Protein AF-A0A512MHJ6-F1 (afdb_monomer_lite)

Foldseek 3Di:
DDPVVLVVVVVVLVCQQPPDLADKDKDADPVDRLFIWIDHHQKIKTRAQAQDDPVVVCVVLVQPCPFWDWDDDDGRGMTMIGGNDPPSVSVSSVSVD

Organism: NCBI:txid748831

Radius of gyration: 12.64 Å; chains: 1; bounding box: 30×32×30 Å

Sequence (97 aa):
MNADQLAEIRPVLREVIEGAPDTCATLEADDDPQKWLQVVDQTVNAAYPHSDNPEERLGRLGLPLLSTKLVSWEACKFATFDFAEFEVKAIADWIDA

pLDDT: mean 72.94, std 13.65, range [39.09, 94.69]

Structure (mmCIF, N/CA/C/O backbone):
data_AF-A0A512MHJ6-F1
#
_entry.id   AF-A0A512MHJ6-F1
#
loop_
_atom_site.group_PDB
_atom_site.id
_atom_site.type_symbol
_atom_site.label_atom_id
_atom_site.label_alt_id
_atom_site.label_comp_id
_atom_site.label_asym_id
_atom_site.label_entity_id
_atom_site.label_seq_id
_atom_site.pdbx_PDB_ins_code
_atom_site.Cartn_x
_atom_site.Cartn_y
_atom_site.Cartn_z
_atom_site.occupancy
_atom_site.B_iso_or_equiv
_atom_site.auth_seq_id
_atom_site.auth_comp_id
_atom_site.auth_asym_id
_atom_site.auth_atom_id
_atom_site.pdbx_PDB_model_num
ATOM 1 N N . MET A 1 1 ? -2.880 -6.533 -12.978 1.00 48.94 1 MET A N 1
ATOM 2 C CA . MET A 1 1 ? -3.698 -7.416 -12.116 1.00 48.94 1 MET A CA 1
ATOM 3 C C . MET A 1 1 ? -4.991 -7.717 -12.876 1.00 48.94 1 MET A C 1
ATOM 5 O O . MET A 1 1 ? -5.333 -6.943 -13.759 1.00 48.94 1 MET A O 1
ATOM 9 N N . ASN A 1 2 ? -5.695 -8.831 -12.649 1.00 39.09 2 ASN A N 1
ATOM 10 C CA . ASN A 1 2 ? -7.008 -9.004 -13.300 1.00 39.09 2 ASN A CA 1
ATOM 11 C C . ASN A 1 2 ? -8.083 -8.253 -12.503 1.00 39.09 2 ASN A C 1
ATOM 13 O O . ASN A 1 2 ? -8.036 -8.227 -11.274 1.00 39.09 2 ASN A O 1
ATOM 17 N N . ALA A 1 3 ? -9.062 -7.675 -13.204 1.00 47.81 3 ALA A N 1
ATOM 18 C CA . ALA A 1 3 ? -10.168 -6.904 -12.624 1.00 47.81 3 ALA A CA 1
ATOM 19 C C . ALA A 1 3 ? -10.951 -7.663 -11.530 1.00 47.81 3 ALA A C 1
ATOM 21 O O . ALA A 1 3 ? -11.535 -7.033 -10.649 1.00 47.81 3 ALA A O 1
ATOM 22 N N . ASP A 1 4 ? -10.918 -8.998 -11.554 1.00 50.66 4 ASP A N 1
ATOM 23 C CA . ASP A 1 4 ? -11.484 -9.866 -10.519 1.00 50.66 4 ASP A CA 1
ATOM 24 C C . ASP A 1 4 ? -10.800 -9.702 -9.152 1.00 50.66 4 ASP A C 1
ATOM 26 O O . ASP A 1 4 ? -11.492 -9.562 -8.149 1.00 50.66 4 ASP A O 1
ATOM 30 N N . GLN A 1 5 ? -9.467 -9.585 -9.088 1.00 50.25 5 GLN A N 1
ATOM 31 C CA . GLN A 1 5 ? -8.769 -9.437 -7.800 1.00 50.25 5 GLN A CA 1
ATOM 32 C C . GLN A 1 5 ? -9.033 -8.070 -7.154 1.00 50.25 5 GLN A C 1
ATOM 34 O O . GLN A 1 5 ? -9.157 -7.959 -5.938 1.00 50.25 5 GLN A O 1
ATOM 39 N N . LEU A 1 6 ? -9.220 -7.023 -7.961 1.00 49.03 6 LEU A N 1
ATOM 40 C CA . LEU A 1 6 ? -9.619 -5.698 -7.472 1.00 49.03 6 LEU A CA 1
ATOM 41 C C . LEU A 1 6 ? -11.037 -5.682 -6.888 1.00 49.03 6 LEU A C 1
ATOM 43 O O . LEU A 1 6 ? -11.324 -4.887 -5.990 1.00 49.03 6 LEU A O 1
ATOM 47 N N . ALA A 1 7 ? -11.938 -6.531 -7.388 1.00 51.00 7 ALA A N 1
ATOM 48 C CA . ALA A 1 7 ? -13.285 -6.659 -6.841 1.00 51.00 7 ALA A CA 1
ATOM 49 C C . ALA A 1 7 ? -13.283 -7.362 -5.472 1.00 51.00 7 ALA A C 1
ATOM 51 O O . ALA A 1 7 ? -14.083 -6.992 -4.611 1.00 51.00 7 ALA A O 1
ATOM 52 N N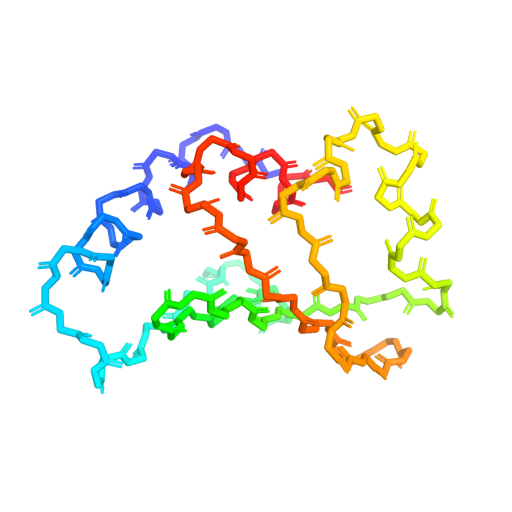 . GLU A 1 8 ? -12.355 -8.298 -5.252 1.00 54.38 8 GLU A N 1
ATOM 53 C CA . GLU A 1 8 ? -12.188 -9.029 -3.986 1.00 54.38 8 GLU A CA 1
ATOM 54 C C . GLU A 1 8 ? -11.511 -8.193 -2.887 1.00 54.38 8 GLU A C 1
ATOM 56 O O . GLU A 1 8 ? -11.832 -8.339 -1.709 1.00 54.38 8 GLU A O 1
ATOM 61 N N . ILE A 1 9 ? -10.645 -7.247 -3.262 1.00 57.31 9 ILE A N 1
ATOM 62 C CA . ILE A 1 9 ? -9.937 -6.362 -2.318 1.00 57.31 9 ILE A CA 1
ATOM 63 C C . ILE A 1 9 ? -10.855 -5.253 -1.755 1.00 57.31 9 ILE A C 1
ATOM 65 O O . ILE A 1 9 ? -10.678 -4.792 -0.627 1.00 57.31 9 ILE A O 1
ATOM 69 N N . ARG A 1 10 ? -11.880 -4.830 -2.509 1.00 61.50 10 ARG A N 1
ATOM 70 C CA . ARG A 1 10 ? -12.826 -3.760 -2.117 1.00 61.50 10 ARG A CA 1
ATOM 71 C C . ARG A 1 10 ? -13.574 -3.985 -0.795 1.00 61.50 10 ARG A C 1
ATOM 73 O O . ARG A 1 10 ? -13.657 -3.022 -0.033 1.00 61.50 10 ARG A O 1
ATOM 80 N N . PRO A 1 11 ? -14.174 -5.158 -0.514 1.00 58.69 11 PRO A N 1
ATOM 81 C CA . PRO A 1 11 ? -14.857 -5.386 0.758 1.00 58.69 11 PRO A CA 1
ATOM 82 C C . PRO A 1 11 ? -13.887 -5.373 1.944 1.00 58.69 11 PRO A C 1
ATOM 84 O O . PRO A 1 11 ? -14.196 -4.735 2.942 1.00 58.69 11 PRO A O 1
ATOM 87 N N . VAL A 1 12 ? -12.693 -5.959 1.800 1.00 61.69 12 VAL A N 1
ATOM 88 C CA . VAL A 1 12 ? -11.665 -5.973 2.858 1.00 61.69 12 VAL A CA 1
ATOM 89 C C . VAL A 1 12 ? -11.168 -4.560 3.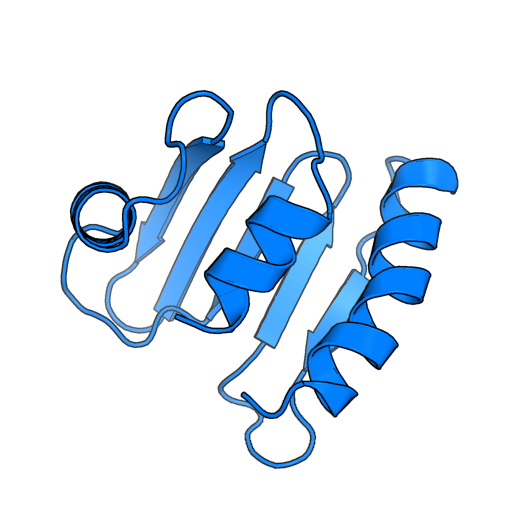161 1.00 61.69 12 VAL A C 1
ATOM 91 O O . VAL A 1 12 ? -11.110 -4.164 4.321 1.00 61.69 12 VAL A O 1
ATOM 94 N N . LEU A 1 13 ? -10.886 -3.763 2.124 1.00 64.12 13 LEU A N 1
ATOM 95 C CA . LEU A 1 13 ? -10.557 -2.344 2.287 1.00 64.12 13 LEU A CA 1
ATOM 96 C C . LEU A 1 13 ? -11.677 -1.601 3.016 1.00 64.12 13 LEU A C 1
ATOM 98 O O . LEU A 1 13 ? -11.412 -0.865 3.957 1.00 64.12 13 LEU A O 1
ATOM 102 N N . ARG A 1 14 ? -12.933 -1.817 2.612 1.00 63.44 14 ARG A N 1
ATOM 103 C CA . ARG A 1 14 ? -14.086 -1.170 3.241 1.00 63.44 14 ARG A CA 1
ATOM 104 C C . ARG A 1 14 ? -14.214 -1.529 4.724 1.00 63.44 14 ARG A C 1
ATOM 106 O O . ARG A 1 14 ? -14.423 -0.629 5.525 1.00 63.44 14 ARG A O 1
ATOM 113 N N . GLU A 1 15 ? -14.053 -2.796 5.100 1.00 60.38 15 GLU A N 1
ATOM 114 C CA . GLU A 1 15 ? -14.135 -3.221 6.505 1.00 60.38 15 GLU A CA 1
ATOM 115 C C . GLU A 1 15 ? -13.006 -2.645 7.369 1.00 60.38 15 GLU A C 1
ATOM 117 O O . GLU A 1 15 ? -13.244 -2.302 8.522 1.00 60.38 15 GLU A O 1
ATOM 122 N N . VAL A 1 16 ? -11.800 -2.476 6.823 1.00 61.12 16 VAL A N 1
ATOM 123 C CA . VAL A 1 16 ? -10.679 -1.839 7.541 1.00 61.12 16 VAL A CA 1
ATOM 124 C C . VAL A 1 16 ? -10.936 -0.349 7.746 1.00 61.12 16 VAL A C 1
ATOM 126 O O . VAL A 1 16 ? -10.691 0.173 8.830 1.00 61.12 16 VAL A O 1
ATOM 129 N N . ILE A 1 17 ? -11.483 0.318 6.726 1.00 61.31 17 ILE A N 1
ATOM 130 C CA . ILE A 1 17 ? -11.792 1.754 6.754 1.00 61.31 17 ILE A CA 1
ATOM 131 C C . ILE A 1 17 ? -12.987 2.052 7.674 1.00 61.31 17 ILE A C 1
ATOM 133 O O . ILE A 1 17 ? -12.989 3.062 8.372 1.00 61.31 17 ILE A O 1
ATOM 137 N N . GLU A 1 18 ? -14.015 1.198 7.681 1.00 61.84 18 GLU A N 1
ATOM 138 C CA . GLU A 1 18 ? -15.243 1.418 8.460 1.00 61.84 18 GLU A CA 1
ATOM 139 C C . GLU A 1 18 ? -15.207 0.779 9.864 1.00 61.84 18 GLU A C 1
ATOM 141 O O . GLU A 1 18 ? -16.009 1.152 10.722 1.00 61.84 18 GLU A O 1
ATOM 146 N N . GLY A 1 19 ? -14.317 -0.191 10.112 1.00 53.50 19 GLY A N 1
ATOM 147 C CA . GLY A 1 19 ? -14.454 -1.141 11.222 1.00 53.50 19 GLY A CA 1
ATOM 148 C C . GLY A 1 19 ? -13.654 -0.851 12.493 1.00 53.50 19 GLY A C 1
ATOM 149 O O . GLY A 1 19 ? -14.191 -1.068 13.579 1.00 53.50 19 GLY A O 1
ATOM 150 N N . ALA A 1 20 ? -12.401 -0.387 12.410 1.00 58.28 20 ALA A N 1
ATOM 151 C CA . ALA A 1 20 ? -11.610 -0.004 13.589 1.00 58.28 20 ALA A CA 1
ATOM 152 C C . ALA A 1 20 ? -10.232 0.573 13.197 1.00 58.28 20 ALA A C 1
ATOM 154 O O . ALA A 1 20 ? -9.478 -0.129 12.520 1.00 58.28 20 ALA A O 1
ATOM 155 N N . PRO A 1 21 ? -9.835 1.758 13.709 1.00 61.72 21 PRO A N 1
ATOM 156 C CA . PRO A 1 21 ? -8.522 2.365 13.438 1.00 61.72 21 PRO A CA 1
ATOM 157 C C . PRO A 1 21 ? -7.333 1.516 13.932 1.00 61.72 21 PRO A C 1
ATOM 159 O O . PRO A 1 21 ? -6.204 1.708 13.494 1.00 61.72 21 PRO A O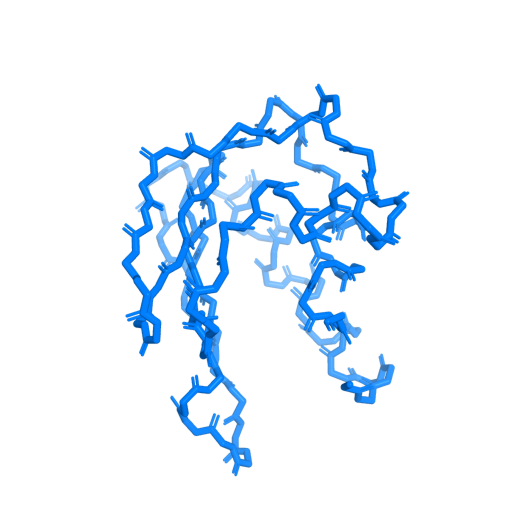 1
ATOM 162 N N . ASP A 1 22 ? -7.579 0.541 14.813 1.00 70.56 22 ASP A N 1
ATOM 163 C CA . ASP A 1 22 ? -6.569 -0.385 15.341 1.00 70.56 22 ASP A CA 1
ATOM 164 C C . ASP A 1 22 ? -6.411 -1.677 14.511 1.00 70.56 22 ASP A C 1
ATOM 166 O O . ASP A 1 22 ? -5.684 -2.591 14.911 1.00 70.56 22 ASP A O 1
ATOM 170 N N . THR A 1 23 ? -7.102 -1.796 13.372 1.00 73.31 23 THR A N 1
ATOM 171 C CA . THR A 1 23 ? -7.049 -3.005 12.536 1.00 73.31 23 THR A CA 1
ATOM 172 C C . THR A 1 23 ? -6.050 -2.845 11.400 1.00 73.31 23 THR A C 1
ATOM 174 O O . THR A 1 23 ? -6.151 -1.932 10.586 1.00 73.31 23 THR A O 1
ATOM 177 N N . CYS A 1 24 ? -5.109 -3.787 11.317 1.00 82.19 24 CYS A N 1
ATOM 178 C CA . CYS A 1 24 ? -4.219 -3.947 10.173 1.00 82.19 24 CYS A CA 1
ATOM 179 C C . CYS A 1 24 ? -4.697 -5.111 9.308 1.00 82.19 24 CYS A C 1
ATOM 181 O O . CYS A 1 24 ? -4.697 -6.256 9.767 1.00 82.19 24 CYS A O 1
ATOM 183 N N . ALA A 1 25 ? -5.071 -4.833 8.059 1.00 82.31 25 ALA A N 1
ATOM 184 C CA . ALA A 1 25 ? -5.296 -5.876 7.066 1.00 82.31 25 ALA A CA 1
ATOM 185 C C . ALA A 1 25 ? -4.080 -6.013 6.166 1.00 82.31 25 ALA A C 1
ATOM 187 O O . ALA A 1 25 ? -3.586 -5.027 5.628 1.00 82.31 25 ALA A O 1
ATOM 188 N N . THR A 1 26 ? -3.632 -7.249 5.974 1.00 84.56 26 THR A N 1
ATOM 189 C CA . THR A 1 26 ? -2.628 -7.602 4.971 1.00 84.56 26 THR A CA 1
ATOM 190 C C . THR A 1 26 ? -3.316 -8.396 3.868 1.00 84.56 26 THR A C 1
ATOM 192 O O . THR A 1 26 ? -4.051 -9.338 4.153 1.00 84.56 26 THR A O 1
ATOM 195 N N . LEU A 1 27 ? -3.109 -7.983 2.624 1.00 81.19 27 LEU A N 1
ATOM 196 C CA . LEU A 1 27 ? -3.576 -8.648 1.420 1.00 81.19 27 LEU A CA 1
ATOM 197 C C . LEU A 1 27 ? -2.354 -9.104 0.633 1.00 81.19 27 LEU A C 1
ATOM 199 O O . LEU A 1 27 ? -1.431 -8.324 0.415 1.00 81.19 27 LEU A O 1
ATOM 203 N N . GLU A 1 28 ? -2.361 -10.354 0.200 1.00 81.50 28 GLU A N 1
ATOM 204 C CA . GLU A 1 28 ? -1.275 -10.978 -0.550 1.00 81.50 28 GLU A CA 1
ATOM 205 C C . GLU A 1 28 ? -1.874 -11.630 -1.794 1.00 81.50 28 GLU A C 1
ATOM 207 O O . GLU A 1 28 ? -2.989 -12.155 -1.750 1.00 81.50 28 GLU A O 1
ATOM 212 N N . ALA A 1 29 ? -1.165 -11.575 -2.920 1.00 76.94 29 ALA A N 1
ATOM 213 C CA . ALA A 1 29 ? -1.592 -12.297 -4.108 1.00 76.94 29 ALA A CA 1
ATOM 214 C C . ALA A 1 29 ? -1.233 -13.785 -3.966 1.00 76.94 29 ALA A C 1
ATOM 216 O O . ALA A 1 29 ? -0.063 -14.124 -3.813 1.00 76.94 29 ALA A O 1
ATOM 217 N N . ASP A 1 30 ? -2.221 -14.675 -4.096 1.00 76.88 30 ASP A N 1
ATOM 218 C CA . ASP A 1 30 ? -2.017 -16.136 -4.033 1.00 76.88 30 ASP A CA 1
ATOM 219 C C . ASP A 1 30 ? -0.963 -16.650 -5.034 1.00 76.88 30 ASP A C 1
ATOM 221 O O . ASP A 1 30 ? -0.221 -17.587 -4.747 1.00 76.88 30 ASP A O 1
ATOM 225 N N . ASP A 1 31 ? -0.884 -16.029 -6.216 1.00 78.44 31 ASP A N 1
ATOM 226 C CA . ASP A 1 31 ? 0.045 -16.419 -7.287 1.00 78.44 31 ASP A CA 1
ATOM 227 C C . ASP A 1 31 ? 1.473 -15.882 -7.067 1.00 78.44 31 ASP A C 1
ATOM 229 O O . ASP A 1 31 ? 2.434 -16.425 -7.612 1.00 78.44 31 ASP A O 1
ATOM 233 N N . ASP A 1 32 ? 1.636 -14.825 -6.262 1.00 74.62 32 ASP A N 1
ATOM 234 C CA . ASP A 1 32 ? 2.927 -14.173 -6.039 1.00 74.62 32 ASP A CA 1
ATOM 235 C C . ASP A 1 32 ? 2.998 -13.512 -4.645 1.00 74.62 32 ASP A C 1
ATOM 237 O O . ASP A 1 32 ? 2.515 -12.391 -4.465 1.00 74.62 32 ASP A O 1
ATOM 241 N N . PRO A 1 33 ? 3.652 -14.151 -3.654 1.00 77.69 33 PRO A N 1
ATOM 242 C CA . PRO A 1 33 ? 3.748 -13.615 -2.295 1.00 77.69 33 PRO A CA 1
ATOM 243 C C . PRO A 1 33 ? 4.668 -12.388 -2.190 1.00 77.69 33 PRO A C 1
ATOM 245 O O . PRO A 1 33 ? 4.750 -11.762 -1.135 1.00 77.69 33 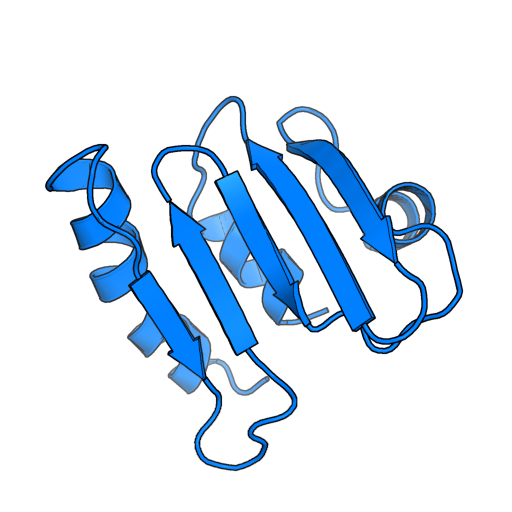PRO A O 1
ATOM 248 N N . GLN A 1 34 ? 5.384 -12.015 -3.258 1.00 79.06 34 GLN A N 1
ATOM 249 C CA . GLN A 1 34 ? 6.103 -10.740 -3.286 1.00 79.06 34 GLN A CA 1
ATOM 250 C C . GLN A 1 34 ? 5.170 -9.569 -3.599 1.00 79.06 34 GLN A C 1
ATOM 252 O O . GLN A 1 34 ? 5.589 -8.424 -3.449 1.00 79.06 34 GLN A O 1
ATOM 257 N N . LYS A 1 35 ? 3.916 -9.827 -3.991 1.00 80.25 35 LYS A N 1
ATOM 258 C CA . LYS A 1 35 ? 2.875 -8.815 -4.171 1.00 80.25 35 LYS A CA 1
ATOM 259 C C . LYS A 1 35 ? 1.963 -8.808 -2.957 1.00 80.25 35 LYS A C 1
ATOM 261 O O . LYS A 1 35 ? 1.074 -9.646 -2.814 1.00 80.25 35 LYS A O 1
ATOM 266 N N . TRP A 1 36 ? 2.184 -7.825 -2.101 1.00 85.88 36 TRP A N 1
ATOM 267 C CA . TRP A 1 36 ? 1.422 -7.648 -0.877 1.00 85.88 36 TRP A CA 1
ATOM 268 C C . TRP A 1 36 ? 1.101 -6.175 -0.631 1.00 85.88 36 TRP A C 1
ATOM 270 O O . TRP A 1 36 ? 1.797 -5.274 -1.106 1.00 85.88 36 TRP A O 1
ATOM 280 N N . LEU A 1 37 ? 0.045 -5.954 0.144 1.00 84.88 37 LEU A N 1
ATOM 281 C CA . LEU A 1 37 ? -0.464 -4.666 0.590 1.00 84.88 37 LEU A CA 1
ATOM 282 C C . LEU A 1 37 ? -0.870 -4.788 2.056 1.00 84.88 37 LEU A C 1
ATOM 284 O O . LEU A 1 37 ? -1.509 -5.755 2.446 1.00 84.88 37 LEU A O 1
ATOM 288 N N . GLN A 1 38 ? -0.556 -3.794 2.864 1.00 87.81 38 GLN A N 1
ATOM 289 C CA . GLN A 1 38 ? -1.008 -3.654 4.235 1.00 87.81 38 GLN A CA 1
ATOM 290 C C . GLN A 1 38 ? -1.724 -2.324 4.381 1.00 87.81 38 GLN A C 1
ATOM 292 O O . GLN A 1 38 ? -1.244 -1.303 3.893 1.00 87.81 38 GLN A O 1
ATOM 297 N N . VAL A 1 39 ? -2.861 -2.337 5.059 1.00 83.00 39 VAL A N 1
ATOM 298 C CA . VAL A 1 39 ? -3.698 -1.159 5.268 1.00 83.00 39 VAL A CA 1
ATOM 299 C C . VAL A 1 39 ? -4.003 -1.044 6.749 1.00 83.00 39 VAL A C 1
ATOM 301 O O . VAL A 1 39 ? -4.475 -2.005 7.360 1.00 83.00 39 VAL A O 1
ATOM 304 N N . VAL A 1 40 ? -3.703 0.124 7.312 1.00 82.12 40 VAL A N 1
ATOM 305 C CA . VAL A 1 40 ? -3.960 0.478 8.710 1.00 82.12 40 VAL A CA 1
ATOM 306 C C . VAL A 1 40 ? -4.473 1.905 8.739 1.00 82.12 40 VAL A C 1
ATOM 308 O O . VAL A 1 40 ? -3.732 2.80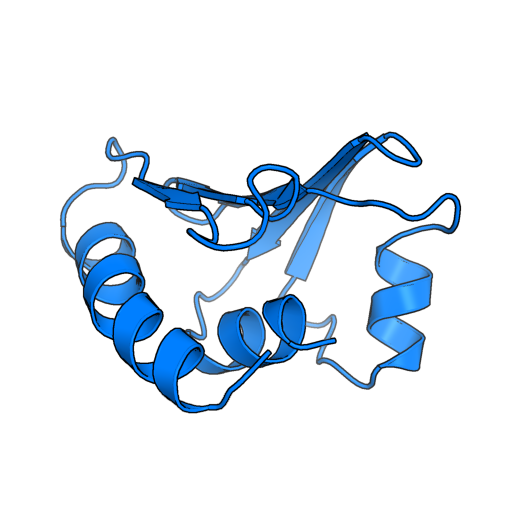9 8.359 1.00 82.12 40 VAL A O 1
ATOM 311 N N . ASP A 1 41 ? -5.705 2.108 9.205 1.00 79.50 41 ASP A N 1
ATOM 312 C CA . ASP A 1 41 ? -6.332 3.433 9.268 1.00 79.50 41 ASP A CA 1
ATOM 313 C C . ASP A 1 41 ? -6.207 4.183 7.922 1.00 79.50 41 ASP A C 1
ATOM 315 O O . ASP A 1 41 ? -6.749 3.722 6.915 1.00 79.50 41 ASP A O 1
ATOM 319 N N . GLN A 1 42 ? -5.456 5.291 7.882 1.00 78.44 42 GLN A N 1
ATOM 320 C CA . GLN A 1 42 ? -5.185 6.079 6.682 1.00 78.44 42 GLN A CA 1
ATOM 321 C C . GLN A 1 42 ? -3.825 5.798 6.015 1.00 78.44 42 GLN A C 1
ATOM 323 O O . GLN A 1 42 ? -3.407 6.509 5.101 1.00 78.44 42 GLN A O 1
ATOM 328 N N . THR A 1 43 ? -3.133 4.735 6.411 1.00 83.00 43 THR A N 1
ATOM 329 C CA . THR A 1 43 ? -1.827 4.365 5.864 1.00 83.00 43 THR A CA 1
ATOM 330 C C . THR A 1 43 ? -1.901 3.069 5.061 1.00 83.00 43 THR A C 1
ATOM 332 O O . THR A 1 43 ? -2.430 2.054 5.513 1.00 83.00 43 THR A O 1
ATOM 335 N N . VAL A 1 44 ? -1.296 3.086 3.875 1.00 85.38 44 VAL A N 1
ATOM 336 C CA . VAL A 1 44 ? -1.074 1.908 3.036 1.00 85.38 44 VAL A CA 1
ATOM 337 C C . VAL A 1 44 ? 0.421 1.660 2.924 1.00 85.38 44 VAL A C 1
ATOM 339 O O . VAL A 1 44 ? 1.174 2.545 2.529 1.00 85.38 44 VAL A O 1
ATOM 342 N N . ASN A 1 45 ? 0.856 0.446 3.228 1.00 89.00 45 ASN A N 1
ATOM 343 C CA . ASN A 1 45 ? 2.206 -0.036 2.978 1.00 89.00 45 ASN A CA 1
ATOM 344 C C . ASN A 1 45 ? 2.140 -1.164 1.954 1.00 89.00 45 ASN A C 1
ATOM 346 O O . ASN A 1 45 ? 1.323 -2.058 2.109 1.00 89.00 45 ASN A O 1
ATOM 350 N N . ALA A 1 46 ? 2.979 -1.173 0.929 1.00 88.56 46 ALA A N 1
ATOM 351 C CA . ALA A 1 46 ? 2.951 -2.254 -0.052 1.00 88.56 46 ALA A CA 1
ATOM 352 C C . ALA A 1 46 ? 4.330 -2.638 -0.545 1.00 88.56 46 ALA A C 1
ATOM 354 O O . ALA A 1 46 ? 5.281 -1.854 -0.460 1.00 88.56 46 ALA A O 1
ATOM 355 N N . ALA A 1 47 ? 4.392 -3.834 -1.123 1.00 88.38 47 ALA A N 1
ATOM 356 C CA . ALA A 1 47 ? 5.539 -4.287 -1.878 1.00 88.38 47 ALA A CA 1
ATOM 357 C C . ALA A 1 47 ? 5.882 -3.278 -2.976 1.00 88.38 47 ALA A C 1
ATOM 359 O O . ALA A 1 47 ? 5.031 -2.893 -3.778 1.00 88.38 47 ALA A O 1
ATOM 360 N N . TYR A 1 48 ? 7.147 -2.875 -3.030 1.00 87.56 48 TYR A N 1
ATOM 361 C CA . TYR A 1 48 ? 7.618 -1.924 -4.028 1.00 87.56 48 TYR A CA 1
ATOM 362 C C . TYR A 1 48 ? 8.841 -2.488 -4.750 1.00 87.56 48 TYR A C 1
ATOM 364 O O . TYR A 1 48 ? 9.971 -2.283 -4.304 1.00 87.56 48 TYR A O 1
ATOM 372 N N . PRO A 1 49 ? 8.655 -3.207 -5.872 1.00 85.25 49 PRO A N 1
ATOM 373 C CA . PRO A 1 49 ? 9.736 -3.905 -6.572 1.00 85.25 49 PRO A CA 1
ATOM 374 C C . PRO A 1 49 ? 10.588 -2.971 -7.449 1.00 85.25 49 PRO A C 1
ATOM 376 O O . PRO A 1 49 ? 11.260 -3.412 -8.381 1.00 85.25 49 PRO A O 1
ATOM 379 N N . HIS A 1 50 ? 10.550 -1.667 -7.184 1.00 85.25 50 HIS A N 1
ATOM 380 C CA . HIS A 1 50 ? 11.140 -0.644 -8.032 1.00 85.25 50 HIS A CA 1
ATOM 381 C C . HIS A 1 50 ? 12.195 0.160 -7.281 1.00 85.25 50 HIS A C 1
ATOM 383 O O . HIS A 1 50 ? 12.142 0.316 -6.061 1.00 85.25 50 HIS A O 1
ATOM 389 N N . SER A 1 51 ? 13.182 0.652 -8.026 1.00 89.62 51 SER A N 1
ATOM 390 C CA . SER A 1 51 ? 14.290 1.441 -7.481 1.00 89.62 51 SER A CA 1
ATOM 391 C C . SER A 1 51 ? 14.065 2.949 -7.576 1.00 89.62 51 SER A C 1
ATOM 393 O O . SER A 1 51 ? 14.764 3.720 -6.925 1.00 89.62 51 SER A O 1
ATOM 395 N N . ASP A 1 52 ? 13.135 3.366 -8.430 1.00 88.06 52 ASP A N 1
ATOM 396 C CA . ASP A 1 52 ? 12.725 4.751 -8.660 1.00 88.06 52 ASP A CA 1
ATOM 397 C C . ASP A 1 52 ? 11.834 5.293 -7.534 1.00 88.06 52 ASP A C 1
ATOM 399 O O . ASP A 1 52 ? 11.188 4.528 -6.822 1.00 88.06 52 ASP A O 1
ATOM 403 N N . ASN A 1 53 ? 11.795 6.619 -7.367 1.00 86.44 53 ASN A N 1
ATOM 404 C CA . ASN A 1 53 ? 10.994 7.255 -6.323 1.00 86.44 53 ASN A CA 1
ATOM 405 C C . ASN A 1 53 ? 9.483 6.998 -6.560 1.00 86.44 53 ASN A C 1
ATOM 407 O O . ASN A 1 53 ? 8.986 7.289 -7.655 1.00 86.44 53 ASN A O 1
ATOM 411 N N . PRO A 1 54 ? 8.740 6.510 -5.548 1.00 85.50 54 PRO A N 1
ATOM 412 C CA . PRO A 1 54 ? 7.317 6.216 -5.681 1.00 85.50 54 PRO A CA 1
ATOM 413 C C . PRO A 1 54 ? 6.440 7.425 -6.052 1.00 85.50 54 PRO A C 1
ATOM 415 O O . PRO A 1 54 ? 5.495 7.263 -6.820 1.00 85.50 54 PRO A O 1
ATOM 418 N N . GLU A 1 55 ? 6.745 8.636 -5.571 1.00 84.12 55 GLU A N 1
ATOM 419 C CA . GLU A 1 55 ? 6.001 9.864 -5.913 1.00 84.12 55 GLU A CA 1
ATOM 420 C C . GLU A 1 55 ? 6.187 10.246 -7.383 1.00 84.12 55 GLU A C 1
ATOM 422 O O . GLU A 1 55 ? 5.228 10.593 -8.076 1.00 84.12 55 GLU A O 1
ATOM 427 N N . GLU A 1 56 ? 7.417 10.139 -7.893 1.00 83.81 56 GLU A N 1
ATOM 428 C CA . GLU A 1 56 ? 7.699 10.400 -9.308 1.00 83.81 56 GLU A CA 1
ATOM 429 C C . GLU A 1 56 ? 6.990 9.386 -10.205 1.00 83.81 56 GLU A C 1
ATOM 431 O O . GLU A 1 56 ? 6.479 9.734 -11.273 1.00 83.81 56 GLU A O 1
ATOM 436 N N . ARG A 1 57 ? 6.943 8.125 -9.770 1.00 80.44 57 ARG A N 1
ATOM 437 C CA . ARG A 1 57 ? 6.255 7.056 -10.485 1.00 80.44 57 ARG A CA 1
ATOM 438 C C . ARG A 1 57 ? 4.740 7.257 -10.485 1.00 80.44 57 ARG A C 1
ATOM 440 O O . ARG A 1 57 ? 4.129 7.178 -11.547 1.00 80.44 57 ARG A O 1
ATOM 447 N N . LEU A 1 58 ? 4.156 7.592 -9.336 1.00 74.56 58 LEU A N 1
ATOM 448 C CA . LEU A 1 58 ? 2.743 7.961 -9.204 1.00 74.56 58 LEU A CA 1
ATOM 449 C C . LEU A 1 58 ? 2.365 9.112 -10.139 1.00 74.56 58 LEU A C 1
ATOM 451 O O . LEU A 1 58 ? 1.375 9.023 -10.866 1.00 74.56 58 LEU A O 1
ATOM 455 N N . GLY A 1 59 ? 3.201 10.154 -10.190 1.00 71.56 59 GLY A N 1
ATOM 456 C CA . GLY A 1 59 ? 3.007 11.280 -11.101 1.00 71.56 59 GLY A CA 1
ATOM 457 C C . GLY A 1 59 ? 3.000 10.875 -12.579 1.00 71.56 59 GLY A C 1
ATOM 458 O O . GLY A 1 59 ? 2.238 11.436 -13.365 1.00 71.56 59 GLY A O 1
ATOM 459 N N . ARG A 1 60 ? 3.794 9.868 -12.974 1.00 74.50 60 ARG A N 1
ATOM 460 C CA . ARG A 1 60 ? 3.808 9.332 -14.353 1.00 74.50 60 ARG A CA 1
ATOM 461 C C . ARG A 1 60 ? 2.571 8.505 -14.689 1.00 74.50 60 ARG A C 1
ATOM 463 O O . ARG A 1 60 ? 2.185 8.461 -15.854 1.00 74.50 60 ARG A O 1
ATOM 470 N N . LEU A 1 61 ? 1.968 7.864 -13.692 1.00 66.69 61 LEU A N 1
ATOM 471 C CA . LEU A 1 61 ? 0.756 7.058 -13.846 1.00 66.69 61 LEU A CA 1
ATOM 472 C C . LEU A 1 61 ? -0.519 7.914 -13.916 1.00 66.69 61 LEU A C 1
ATOM 474 O O . LEU A 1 61 ? -1.593 7.394 -14.201 1.00 66.69 61 LEU A O 1
ATOM 478 N N . GLY A 1 62 ? -0.412 9.230 -13.695 1.00 58.25 62 GLY A N 1
ATOM 479 C CA . GLY A 1 62 ? -1.549 10.151 -13.751 1.00 58.25 62 GLY A CA 1
ATOM 480 C C . GLY A 1 62 ? -2.519 9.992 -12.580 1.00 58.25 62 GLY A C 1
ATOM 481 O O . GLY A 1 62 ? -3.640 10.498 -12.647 1.00 58.25 62 GLY A O 1
ATOM 482 N N . LEU A 1 63 ? -2.101 9.300 -11.516 1.00 61.75 63 LEU A N 1
ATOM 483 C CA . LEU A 1 63 ? -2.895 9.161 -10.305 1.00 61.75 63 LEU A CA 1
ATOM 484 C C . LEU A 1 63 ? -2.869 10.480 -9.521 1.00 61.75 63 LEU A C 1
ATOM 486 O O . LEU A 1 63 ? -1.822 11.131 -9.442 1.00 61.75 63 LEU A O 1
ATOM 490 N N . PRO A 1 64 ? -4.011 10.917 -8.964 1.00 57.44 64 PRO A N 1
ATOM 491 C CA . PRO A 1 64 ? -4.081 12.172 -8.237 1.00 57.44 64 PRO A CA 1
ATOM 492 C C . PRO A 1 64 ? -3.230 12.098 -6.962 1.00 57.44 64 PRO A C 1
ATOM 494 O O . PRO A 1 64 ? -3.662 11.587 -5.936 1.00 57.44 64 PRO A O 1
ATOM 497 N N . LEU A 1 65 ? -2.036 12.699 -7.018 1.00 56.84 65 LEU A N 1
ATOM 498 C CA . LEU A 1 65 ? -1.134 12.918 -5.875 1.00 56.84 65 LEU A CA 1
ATOM 499 C C . LEU A 1 65 ? -1.770 13.762 -4.754 1.00 56.84 65 LEU A C 1
ATOM 501 O O . LEU A 1 65 ? -1.230 13.851 -3.658 1.00 56.84 65 LEU A O 1
ATOM 505 N N . LEU A 1 66 ? -2.897 14.425 -5.034 1.00 53.81 66 LEU A N 1
ATOM 506 C CA . LEU A 1 66 ? -3.527 15.409 -4.151 1.00 53.81 66 LEU A CA 1
ATOM 507 C C . LEU A 1 66 ? -4.006 14.821 -2.820 1.00 53.81 66 LEU A C 1
ATOM 509 O O . LEU A 1 66 ? -4.088 15.560 -1.843 1.00 53.81 66 LEU A O 1
ATOM 513 N N . SER A 1 67 ? -4.269 13.516 -2.776 1.00 66.44 67 SER A N 1
ATOM 514 C CA . SER A 1 67 ? -4.788 12.845 -1.581 1.00 66.44 67 SER A CA 1
ATOM 515 C C . SER A 1 67 ? -3.794 11.861 -0.968 1.00 66.44 67 SER A C 1
ATOM 517 O O . SER A 1 67 ? -4.163 11.169 -0.025 1.00 66.44 67 SER A O 1
ATOM 519 N N . THR A 1 68 ? -2.556 11.780 -1.477 1.00 75.31 68 THR A N 1
ATOM 520 C CA . THR A 1 68 ? -1.569 10.758 -1.088 1.00 75.31 68 THR A CA 1
ATOM 521 C C . THR A 1 68 ? -0.225 11.386 -0.744 1.00 75.31 68 THR A C 1
ATOM 523 O O . THR A 1 68 ? 0.379 12.064 -1.575 1.00 75.31 68 THR A O 1
ATOM 526 N N . LYS A 1 69 ? 0.286 11.124 0.453 1.00 84.81 69 LYS A N 1
ATOM 527 C CA . LYS A 1 69 ? 1.586 11.594 0.927 1.00 84.81 69 LYS A CA 1
ATOM 528 C C . LYS A 1 69 ? 2.514 10.409 1.141 1.00 84.81 69 LYS A C 1
ATOM 530 O O . LYS A 1 69 ? 2.198 9.506 1.908 1.00 84.81 69 LYS A O 1
ATOM 535 N N . LEU A 1 70 ? 3.688 10.424 0.518 1.00 87.94 70 LEU A N 1
ATOM 536 C CA . LEU A 1 70 ? 4.704 9.414 0.794 1.00 87.94 70 LEU A CA 1
ATOM 537 C C . LEU A 1 70 ? 5.259 9.600 2.217 1.00 87.94 70 LEU A C 1
ATOM 539 O O . LEU A 1 70 ? 5.751 10.673 2.572 1.00 87.94 70 LEU A O 1
ATOM 543 N N . VAL A 1 71 ? 5.173 8.553 3.037 1.00 89.69 71 VAL A N 1
ATOM 544 C CA . VAL A 1 71 ? 5.669 8.541 4.425 1.00 89.69 71 VAL A CA 1
ATOM 545 C C . VAL A 1 71 ? 7.080 7.975 4.479 1.00 89.69 71 VAL A C 1
ATOM 547 O O . VAL A 1 71 ? 7.971 8.553 5.100 1.00 89.69 71 VAL A O 1
ATOM 550 N N . SER A 1 72 ? 7.279 6.823 3.842 1.00 92.88 72 SER A N 1
ATOM 551 C CA . SER A 1 72 ? 8.550 6.108 3.826 1.00 92.88 72 SER A CA 1
ATOM 552 C C . SER A 1 72 ? 8.601 5.165 2.634 1.00 92.88 72 SER A C 1
ATOM 554 O O . SER A 1 72 ? 7.568 4.700 2.165 1.00 92.88 72 SER A O 1
ATOM 556 N N . TRP A 1 73 ? 9.795 4.873 2.138 1.00 94.69 73 TRP A N 1
ATOM 557 C CA . TRP A 1 73 ? 9.990 3.830 1.142 1.00 94.69 73 TRP A CA 1
ATOM 558 C C . TRP A 1 73 ? 11.418 3.312 1.177 1.00 94.69 73 TRP A C 1
ATOM 560 O O . TRP A 1 73 ? 12.342 3.990 1.638 1.00 94.69 73 TRP A O 1
ATOM 570 N N . GLU A 1 74 ? 11.593 2.118 0.632 1.00 93.56 74 GLU A N 1
ATOM 571 C CA . GLU A 1 74 ? 12.889 1.530 0.366 1.00 93.56 74 GLU A CA 1
ATOM 572 C C . GLU A 1 74 ? 12.859 0.827 -0.991 1.00 93.56 74 GLU A C 1
ATOM 574 O O . GLU A 1 74 ? 11.990 -0.003 -1.273 1.00 93.56 74 GLU A O 1
ATOM 579 N N . ALA A 1 75 ? 13.831 1.180 -1.833 1.00 91.06 75 ALA A N 1
ATOM 580 C CA . ALA A 1 75 ? 13.986 0.634 -3.172 1.00 91.06 75 ALA A CA 1
ATOM 581 C C . ALA A 1 75 ? 13.972 -0.900 -3.160 1.00 91.06 75 ALA A C 1
ATOM 583 O O . ALA A 1 75 ? 14.690 -1.536 -2.384 1.00 91.06 75 ALA A O 1
ATOM 584 N N . CYS A 1 76 ? 13.176 -1.477 -4.058 1.00 88.56 76 CYS A N 1
ATOM 585 C CA . CYS A 1 76 ? 12.996 -2.919 -4.214 1.00 88.56 76 CYS A CA 1
ATOM 586 C C . CYS A 1 76 ? 12.478 -3.644 -2.955 1.00 88.56 76 CYS A C 1
ATOM 588 O O . CYS A 1 76 ? 12.632 -4.864 -2.868 1.00 88.56 76 CYS A O 1
ATOM 590 N N . LYS A 1 77 ? 11.898 -2.926 -1.978 1.00 90.75 77 LYS A N 1
ATOM 591 C CA . LYS A 1 77 ? 11.294 -3.527 -0.780 1.00 90.75 77 LYS A CA 1
ATOM 592 C C . LYS A 1 77 ? 9.865 -3.058 -0.549 1.00 90.75 77 LYS A C 1
ATOM 594 O O . LYS A 1 77 ? 8.946 -3.860 -0.696 1.00 90.75 77 LYS A O 1
ATOM 599 N N . PHE A 1 78 ? 9.665 -1.793 -0.186 1.00 91.12 78 PHE A N 1
ATOM 600 C CA . PHE A 1 78 ? 8.339 -1.296 0.185 1.00 91.12 78 PHE A CA 1
ATOM 601 C C . PHE A 1 78 ? 8.155 0.195 -0.090 1.00 91.12 78 PHE A C 1
ATOM 603 O O . PHE A 1 78 ? 9.123 0.952 -0.169 1.00 91.12 78 PHE A O 1
ATOM 610 N N . ALA A 1 79 ? 6.897 0.615 -0.189 1.00 89.94 79 ALA A N 1
ATOM 611 C CA . ALA A 1 79 ? 6.495 2.013 -0.190 1.00 89.94 79 ALA A CA 1
ATOM 612 C C . ALA A 1 79 ? 5.271 2.193 0.713 1.00 89.94 79 ALA A C 1
ATOM 614 O O . ALA A 1 79 ? 4.315 1.421 0.646 1.00 89.94 79 ALA A O 1
ATOM 615 N N . THR A 1 80 ? 5.325 3.213 1.564 1.00 90.44 80 THR A N 1
ATOM 616 C CA . THR A 1 80 ? 4.294 3.549 2.541 1.00 90.44 80 THR A CA 1
ATOM 617 C C . THR A 1 80 ? 3.735 4.931 2.252 1.00 90.44 80 THR A C 1
ATOM 619 O O . THR A 1 80 ? 4.473 5.920 2.241 1.00 90.44 80 THR A O 1
ATOM 622 N N . PHE A 1 81 ? 2.424 5.003 2.081 1.00 86.44 81 PHE A N 1
ATOM 623 C CA . PHE A 1 81 ? 1.683 6.214 1.776 1.00 86.44 81 PHE A CA 1
ATOM 624 C C . PHE A 1 81 ? 0.608 6.464 2.821 1.00 86.44 81 PHE A C 1
ATOM 626 O O . PHE A 1 81 ? -0.057 5.540 3.277 1.00 86.44 81 PHE A O 1
ATOM 633 N N . ASP A 1 82 ? 0.431 7.730 3.149 1.00 85.19 82 ASP A N 1
ATOM 634 C CA . ASP A 1 82 ? -0.643 8.251 3.977 1.00 85.19 82 ASP A CA 1
ATOM 635 C C . ASP A 1 82 ? -1.681 8.911 3.068 1.00 85.19 82 ASP A C 1
ATOM 637 O O . ASP A 1 82 ? -1.328 9.685 2.173 1.00 85.19 82 ASP A O 1
ATOM 641 N N . PHE A 1 83 ? -2.950 8.574 3.254 1.00 76.81 83 PHE A N 1
ATOM 642 C CA . PHE A 1 83 ? -4.049 9.051 2.425 1.00 76.81 83 PHE A CA 1
ATOM 643 C C . PHE A 1 83 ? -4.919 10.008 3.232 1.00 76.81 83 PHE A C 1
ATOM 645 O O . PHE A 1 83 ? -5.567 9.599 4.189 1.00 76.81 83 PHE A O 1
ATOM 652 N N . ALA A 1 84 ? -4.995 11.272 2.811 1.00 70.12 84 ALA A N 1
ATOM 653 C CA . ALA A 1 84 ? -5.826 12.271 3.489 1.00 70.12 84 ALA A CA 1
ATOM 654 C C . ALA A 1 84 ? -7.321 11.903 3.434 1.00 70.12 84 ALA A C 1
ATOM 656 O O . ALA A 1 84 ? -8.053 12.087 4.407 1.00 70.12 84 ALA A O 1
ATOM 657 N N . GLU A 1 85 ? -7.756 11.335 2.306 1.00 65.25 85 GLU A N 1
ATOM 658 C CA . GLU A 1 85 ? -9.083 10.754 2.118 1.00 65.25 85 GLU A CA 1
ATOM 659 C C . GLU A 1 85 ? -8.939 9.379 1.457 1.00 65.25 85 GLU A C 1
ATOM 661 O O . GLU A 1 85 ? -8.285 9.227 0.421 1.00 65.25 85 GLU A O 1
ATOM 666 N N . PHE A 1 86 ? -9.542 8.361 2.075 1.00 60.84 86 PHE A N 1
ATOM 667 C CA . PHE A 1 86 ? -9.470 6.977 1.614 1.00 60.84 86 PHE A CA 1
ATOM 668 C C . PHE A 1 86 ? -10.443 6.741 0.453 1.00 60.84 86 PHE A C 1
ATOM 670 O O . PHE A 1 86 ? -11.521 6.161 0.595 1.00 60.84 86 PHE A O 1
ATOM 677 N N . GLU A 1 87 ? -10.070 7.199 -0.738 1.00 61.62 87 GLU A N 1
ATOM 678 C CA . GLU A 1 87 ? -10.784 6.824 -1.952 1.00 61.62 87 GLU A CA 1
ATOM 679 C C . GLU A 1 87 ? -10.343 5.424 -2.391 1.00 61.62 87 GLU A C 1
ATOM 681 O O . GLU A 1 87 ? -9.330 5.244 -3.064 1.00 61.62 87 GLU A O 1
ATOM 686 N N . VAL A 1 88 ? -11.151 4.413 -2.050 1.00 61.28 88 VAL A N 1
ATOM 687 C CA . VAL A 1 88 ? -10.949 2.993 -2.420 1.00 61.28 88 VAL A CA 1
ATOM 688 C C . VAL A 1 88 ? -10.622 2.813 -3.910 1.00 61.28 88 VAL A C 1
ATOM 690 O O . VAL A 1 88 ? -9.893 1.898 -4.289 1.00 61.28 88 VAL A O 1
ATOM 693 N N . LYS A 1 89 ? -11.141 3.697 -4.769 1.00 61.62 89 LYS A N 1
ATOM 694 C CA . LYS A 1 89 ? -10.855 3.697 -6.204 1.00 61.62 89 LYS A CA 1
ATOM 695 C C . LYS A 1 89 ? -9.394 4.053 -6.516 1.00 61.62 89 LYS A C 1
ATOM 697 O O . LYS A 1 89 ? -8.783 3.360 -7.316 1.00 61.62 89 LYS A O 1
ATOM 702 N N . ALA A 1 90 ? -8.826 5.057 -5.850 1.00 63.50 90 ALA A N 1
ATOM 703 C CA . ALA A 1 90 ? -7.441 5.480 -6.062 1.00 63.50 90 ALA A CA 1
ATOM 704 C C . ALA A 1 90 ? -6.434 4.409 -5.611 1.00 63.50 90 ALA A C 1
ATOM 706 O O . ALA A 1 90 ? -5.432 4.182 -6.282 1.00 63.50 90 ALA A O 1
ATOM 707 N N . ILE A 1 91 ? -6.729 3.706 -4.512 1.00 63.75 91 ILE A N 1
ATOM 708 C CA . ILE A 1 91 ? -5.910 2.582 -4.031 1.00 63.75 91 ILE A CA 1
ATOM 709 C C . ILE A 1 91 ? -5.965 1.418 -5.022 1.00 63.75 91 ILE A C 1
ATOM 711 O O . ILE A 1 91 ? -4.933 0.859 -5.373 1.00 63.75 91 ILE A O 1
ATOM 715 N N . ALA A 1 92 ? -7.159 1.080 -5.512 1.00 64.88 92 ALA A N 1
ATOM 716 C CA . ALA A 1 92 ? -7.332 0.049 -6.529 1.00 64.88 92 ALA A CA 1
ATOM 717 C C . ALA A 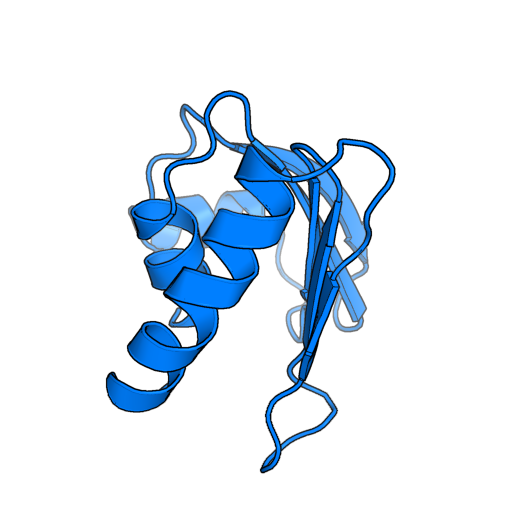1 92 ? -6.525 0.349 -7.807 1.00 64.88 92 ALA A C 1
ATOM 719 O O . ALA A 1 92 ? -5.810 -0.526 -8.288 1.00 64.88 92 ALA A O 1
ATOM 720 N N . ASP A 1 93 ? -6.601 1.582 -8.317 1.00 65.19 93 ASP A N 1
ATOM 721 C CA . ASP A 1 93 ? -5.843 2.003 -9.500 1.00 65.19 93 ASP A CA 1
ATOM 722 C C . ASP A 1 93 ? -4.319 2.018 -9.245 1.00 65.19 93 ASP A C 1
ATOM 724 O O . ASP A 1 93 ? -3.542 1.788 -10.168 1.00 65.19 93 ASP A O 1
ATOM 728 N N . TRP A 1 94 ? -3.874 2.244 -8.001 1.00 64.38 94 TRP A N 1
ATOM 729 C CA . TRP A 1 94 ? -2.455 2.175 -7.635 1.00 64.38 94 TRP A CA 1
ATOM 730 C C . TRP A 1 94 ? -1.903 0.751 -7.609 1.00 64.38 94 TRP A C 1
ATOM 732 O O . TRP A 1 94 ? -0.813 0.515 -8.118 1.00 64.38 94 TRP A O 1
ATOM 742 N N . ILE A 1 95 ? -2.643 -0.201 -7.034 1.00 61.75 95 ILE A N 1
ATOM 743 C CA . ILE A 1 95 ? -2.188 -1.598 -6.940 1.00 61.75 95 ILE A CA 1
ATOM 744 C C . ILE A 1 95 ? -2.107 -2.241 -8.341 1.00 61.75 95 ILE A C 1
ATOM 746 O O . ILE A 1 95 ? -1.312 -3.153 -8.561 1.00 61.75 95 ILE A O 1
ATOM 750 N N . ASP A 1 96 ? -2.920 -1.787 -9.301 1.00 57.75 96 ASP A N 1
ATOM 751 C CA . ASP A 1 96 ? -2.923 -2.336 -10.664 1.00 57.75 96 ASP A CA 1
ATOM 752 C C . ASP A 1 96 ? -1.778 -1.824 -11.565 1.00 57.75 96 ASP A C 1
ATOM 754 O O . ASP A 1 96 ? -1.523 -2.422 -12.615 1.00 57.75 96 ASP A O 1
ATOM 758 N N . ALA A 1 97 ? -1.091 -0.745 -11.171 1.00 54.56 97 ALA A N 1
ATOM 759 C CA . ALA A 1 97 ? -0.120 -0.010 -11.993 1.00 54.56 97 ALA A CA 1
ATOM 760 C C . ALA A 1 97 ? 1.357 -0.365 -11.722 1.00 54.56 97 ALA A C 1
ATOM 762 O O . ALA A 1 97 ? 2.147 -0.405 -12.699 1.00 54.56 97 ALA A O 1
#

Secondary structure (DSSP, 8-state):
--HHHHHHHHHHHHHHHHH-TTPEEEEEETTEEEEEEEEETTEEEEE---SS-HHHHHHHHT--GGGEEEEEEETTTEEEEEESS--HHHHHHHHT-